Protein AF-A0A1I5LNM1-F1 (afdb_monomer)

Solvent-accessible surface area (backbone atoms only — not comparable to full-atom values): 4769 Å² total; per-residue (Å²): 137,80,45,60,36,92,88,77,64,48,84,36,64,92,82,49,60,46,39,91,88,79,64,51,76,41,89,68,66,76,60,55,55,60,51,51,52,50,53,51,54,52,50,54,49,50,53,62,59,69,68,59,72,87,82,82,88,90,80,81,88,81,86,86,90,87,79,90,133

pLDDT: mean 73.84, std 15.73, range [43.66, 95.5]

Foldseek 3Di:
DFDADPVPRHTDDPPDQADPVPRHGDDDCVVVVVVVVVVVVVVVVVVVVVPPDDPDDPDDDDDDDPDDD

Secondary structure (DSSP, 8-state):
--EE-TTT--EE-TT-SB-TTT--B---GGGHHHHHHHHHHHHHHHHHHHT------------------

Mean predicted aligned error: 16.26 Å

Radius of gyration: 30.91 Å; Cα contacts (8 Å, |Δi|>4): 36; chains: 1; bounding box: 75×25×72 Å

Structure (mmCIF, N/CA/C/O backbone):
data_AF-A0A1I5LNM1-F1
#
_entry.id   AF-A0A1I5LNM1-F1
#
loop_
_atom_site.group_PDB
_atom_site.id
_atom_site.type_symbol
_atom_site.label_atom_id
_atom_site.label_alt_id
_atom_site.label_comp_id
_atom_site.label_asym_id
_atom_site.label_entity_id
_atom_site.label_seq_id
_atom_site.pdbx_PDB_ins_code
_atom_site.Cartn_x
_atom_site.Cartn_y
_atom_site.Cartn_z
_atom_site.occupancy
_atom_site.B_iso_or_equiv
_atom_site.auth_seq_id
_atom_site.auth_comp_id
_atom_site.auth_asym_id
_atom_site.auth_atom_id
_atom_site.pdbx_PDB_model_num
ATOM 1 N N . MET A 1 1 ? 3.478 -1.133 22.862 1.00 50.41 1 MET A N 1
ATOM 2 C CA . MET A 1 1 ? 3.283 0.122 22.105 1.00 50.41 1 MET A CA 1
ATOM 3 C C . MET A 1 1 ? 2.380 -0.216 20.930 1.00 50.41 1 MET A C 1
ATOM 5 O O . MET A 1 1 ? 2.797 -0.986 20.075 1.00 50.41 1 MET A O 1
ATOM 9 N N . GLY A 1 2 ? 1.112 0.196 20.986 1.00 63.28 2 GLY A N 1
ATOM 10 C CA . GLY A 1 2 ? 0.141 -0.063 19.917 1.00 63.28 2 GLY A CA 1
ATOM 11 C C . GLY A 1 2 ? 0.352 0.896 18.749 1.00 63.28 2 GLY A C 1
ATOM 12 O O . GLY A 1 2 ? 0.918 1.970 18.934 1.00 63.28 2 GLY A O 1
ATOM 13 N N . LEU A 1 3 ? -0.071 0.499 17.550 1.00 75.81 3 LEU A N 1
ATOM 14 C CA . LEU A 1 3 ? -0.140 1.417 16.417 1.00 75.81 3 LEU A CA 1
ATOM 15 C C . LEU A 1 3 ? -1.404 2.271 16.582 1.00 75.81 3 LEU A C 1
ATOM 17 O O . LEU A 1 3 ? -2.419 1.750 17.024 1.00 75.81 3 LEU A O 1
ATOM 21 N N . GLU A 1 4 ? -1.379 3.545 16.215 1.00 85.56 4 GLU A N 1
ATOM 22 C CA . GLU A 1 4 ? -2.564 4.414 16.254 1.00 85.56 4 GLU A CA 1
ATOM 23 C C . GLU A 1 4 ? -2.995 4.775 14.833 1.00 85.56 4 GLU A C 1
ATOM 25 O O . GLU A 1 4 ? -2.173 4.885 13.914 1.00 85.56 4 GLU A O 1
ATOM 30 N N . CYS A 1 5 ? -4.299 4.941 14.622 1.00 84.75 5 CYS A N 1
ATOM 31 C CA . CYS A 1 5 ? -4.820 5.363 13.333 1.00 84.75 5 CYS A CA 1
ATOM 32 C C . CYS A 1 5 ? -4.405 6.807 13.058 1.00 84.75 5 CYS A C 1
ATOM 34 O O . CYS A 1 5 ? -4.800 7.708 13.793 1.00 84.75 5 CYS A O 1
ATOM 36 N N . LYS A 1 6 ? -3.726 7.070 11.939 1.00 81.12 6 LYS A N 1
ATOM 37 C CA . LYS A 1 6 ? -3.414 8.450 11.530 1.00 81.12 6 LYS A CA 1
ATOM 38 C C . LYS A 1 6 ? -4.641 9.293 11.159 1.00 81.12 6 LYS A C 1
ATOM 40 O O . LYS A 1 6 ? -4.525 10.510 11.120 1.00 81.12 6 LYS A O 1
ATOM 45 N N . ALA A 1 7 ? -5.780 8.663 10.866 1.00 82.88 7 ALA A N 1
ATOM 46 C CA . ALA A 1 7 ? -7.000 9.361 10.464 1.00 82.88 7 ALA A CA 1
ATOM 47 C C . ALA A 1 7 ? -7.912 9.715 11.650 1.00 82.88 7 ALA A C 1
ATOM 49 O O . ALA A 1 7 ? -8.504 10.786 11.658 1.00 82.88 7 ALA A O 1
ATOM 50 N N . CYS A 1 8 ? -8.039 8.826 12.642 1.00 86.88 8 CYS A N 1
ATOM 51 C CA . CYS A 1 8 ? -8.981 9.005 13.756 1.00 86.88 8 CYS A CA 1
ATOM 52 C C . CYS A 1 8 ? -8.364 8.867 15.156 1.00 86.88 8 CYS A C 1
ATOM 54 O O . CYS A 1 8 ? -9.076 9.023 16.140 1.00 86.88 8 CYS A O 1
ATOM 56 N N . GLY A 1 9 ? -7.076 8.534 15.271 1.00 86.25 9 GLY A N 1
ATOM 57 C CA . GLY A 1 9 ? -6.396 8.346 16.558 1.00 86.25 9 GLY A CA 1
ATOM 58 C C . GLY A 1 9 ? -6.772 7.068 17.317 1.00 86.25 9 GLY A C 1
ATOM 59 O O . GLY A 1 9 ? -6.214 6.809 18.375 1.00 86.25 9 GLY A O 1
ATOM 60 N N . ALA A 1 10 ? -7.684 6.238 16.798 1.00 87.31 10 ALA A N 1
ATOM 61 C CA . ALA A 1 10 ? -8.059 4.989 17.458 1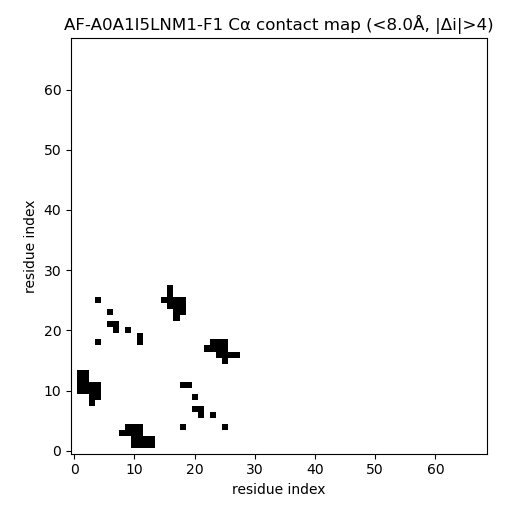.00 87.31 10 ALA A CA 1
ATOM 62 C C . ALA A 1 10 ? -6.890 3.983 17.480 1.00 87.31 10 ALA A C 1
ATOM 64 O O . ALA A 1 10 ? -6.107 3.938 16.525 1.00 87.31 10 ALA A O 1
ATOM 65 N N . PRO A 1 11 ? -6.786 3.130 18.515 1.00 85.38 11 PRO A N 1
ATOM 66 C CA . PRO A 1 11 ? -5.778 2.080 18.562 1.00 85.38 11 PRO A CA 1
ATOM 67 C C . PRO A 1 11 ? -5.999 1.063 17.434 1.00 85.38 11 PRO A C 1
ATOM 69 O O . PRO A 1 11 ? -7.107 0.570 17.210 1.00 85.38 11 PRO A O 1
ATOM 72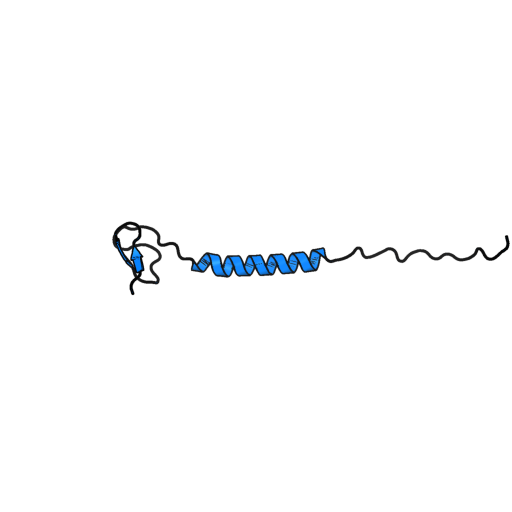 N N . LEU A 1 12 ? -4.925 0.747 16.716 1.00 83.56 12 LEU A N 1
ATOM 73 C CA . LEU A 1 12 ? -4.887 -0.174 15.588 1.00 83.56 12 LEU A CA 1
ATOM 74 C C . LEU A 1 12 ? -4.143 -1.465 15.941 1.00 83.56 12 LEU A C 1
ATOM 76 O O . LEU A 1 12 ? -3.042 -1.425 16.502 1.00 83.56 12 LEU A O 1
ATOM 80 N N . PRO A 1 13 ? -4.676 -2.622 15.513 1.00 76.88 13 PRO A N 1
ATOM 81 C CA . PRO A 1 13 ? -3.914 -3.859 15.486 1.00 76.88 13 PRO A CA 1
ATOM 82 C C . PRO A 1 13 ? -2.721 -3.728 14.535 1.00 76.88 13 PRO A C 1
ATOM 84 O O . PRO A 1 13 ? -2.865 -3.232 13.417 1.00 76.88 13 PRO A O 1
ATOM 87 N N . SER A 1 14 ? -1.569 -4.277 14.920 1.00 72.31 14 SER A N 1
ATOM 88 C CA . SER A 1 14 ? -0.327 -4.241 14.128 1.00 72.31 14 SER A CA 1
ATOM 89 C C . SER A 1 14 ? -0.461 -4.847 12.722 1.00 72.31 14 SER A C 1
ATOM 91 O O . SER A 1 14 ? 0.362 -4.581 11.854 1.00 72.31 14 SER A O 1
ATOM 93 N N . GLN A 1 15 ? -1.491 -5.670 12.499 1.00 69.75 15 GLN A N 1
ATOM 94 C CA . GLN A 1 15 ? -1.759 -6.390 11.251 1.00 69.75 15 GLN A CA 1
ATOM 95 C C . GLN A 1 15 ? -3.025 -5.904 10.518 1.00 69.75 15 GLN A C 1
ATOM 97 O O . GLN A 1 15 ? -3.408 -6.502 9.507 1.00 69.75 15 GLN A O 1
ATOM 102 N N . ALA A 1 16 ? -3.702 -4.852 10.993 1.00 71.56 16 ALA A N 1
ATOM 103 C CA . ALA A 1 16 ? -4.929 -4.364 10.362 1.00 71.56 16 ALA A CA 1
ATOM 104 C C . ALA A 1 16 ? -4.645 -3.767 8.972 1.00 71.56 16 ALA A C 1
ATOM 106 O O . ALA A 1 16 ? -3.694 -3.011 8.797 1.00 71.56 16 ALA A O 1
ATOM 107 N N . THR A 1 17 ? -5.439 -4.148 7.963 1.00 74.69 17 THR A N 1
ATOM 108 C CA . THR A 1 17 ? -5.381 -3.562 6.602 1.00 74.69 17 THR A CA 1
ATOM 109 C C . THR A 1 17 ? -6.210 -2.285 6.507 1.00 74.69 17 THR A C 1
ATOM 111 O O . THR A 1 17 ? -5.913 -1.413 5.703 1.00 74.69 17 THR A O 1
ATOM 114 N N . SER A 1 18 ? -7.233 -2.168 7.346 1.00 82.62 18 SER A N 1
ATOM 115 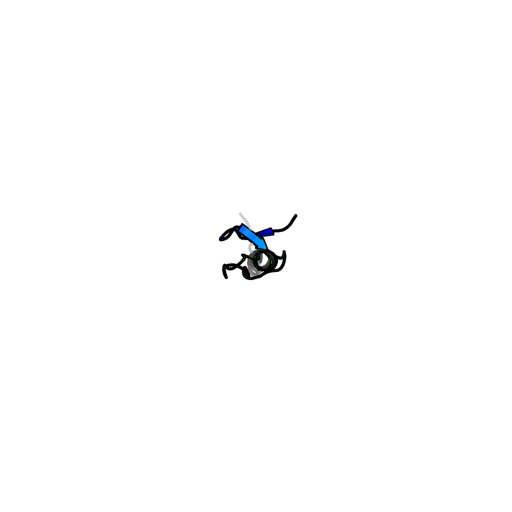C CA . SER A 1 18 ? -8.131 -1.025 7.442 1.00 82.62 18 SER A CA 1
ATOM 116 C C . SER A 1 18 ? -8.434 -0.747 8.912 1.00 82.62 18 SER A C 1
ATOM 118 O O . SER A 1 18 ? -8.417 -1.652 9.752 1.00 82.62 18 SER A O 1
ATOM 120 N N . CYS A 1 19 ? -8.667 0.517 9.248 1.00 86.19 19 CYS A N 1
ATOM 121 C CA . CYS A 1 19 ? -9.039 0.914 10.593 1.00 86.19 19 CYS A CA 1
ATOM 122 C C . CYS A 1 19 ? -10.490 0.489 10.878 1.00 86.19 19 CYS A C 1
ATOM 124 O O . CYS A 1 19 ? -11.388 0.939 10.169 1.00 86.19 19 CYS A O 1
ATOM 126 N 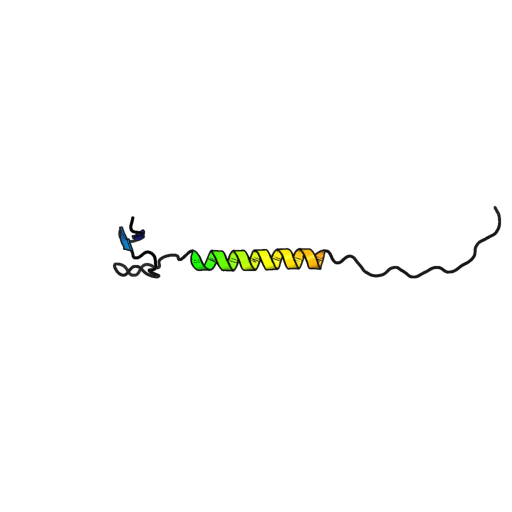N . PRO A 1 20 ? -10.763 -0.300 11.933 1.00 82.00 20 PRO A N 1
ATOM 127 C CA . PRO A 1 20 ? -12.128 -0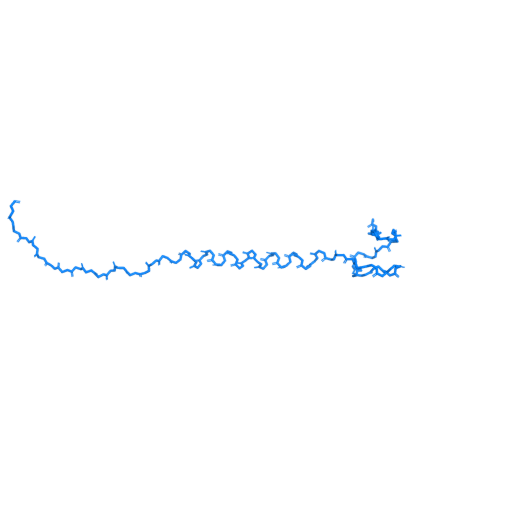.712 12.269 1.00 82.00 20 PRO A CA 1
ATOM 128 C C . PRO A 1 20 ? -12.989 0.432 12.827 1.00 82.00 20 PRO A C 1
ATOM 130 O O . PRO A 1 20 ? -14.206 0.316 12.849 1.00 82.00 20 PRO A O 1
ATOM 133 N N . ALA A 1 21 ? -12.375 1.532 13.278 1.00 85.31 21 ALA A N 1
ATOM 134 C CA . ALA A 1 21 ? -13.093 2.664 13.862 1.00 85.31 21 ALA A CA 1
ATOM 135 C C . ALA A 1 21 ? -13.565 3.688 12.817 1.00 85.31 21 ALA A C 1
ATOM 137 O O . ALA A 1 21 ? -14.616 4.292 12.991 1.00 85.31 21 ALA A O 1
ATOM 138 N N . CYS A 1 22 ? -12.795 3.909 11.746 1.00 87.31 22 CYS A N 1
ATOM 139 C CA . CYS A 1 22 ? -13.111 4.927 10.734 1.00 87.31 22 CYS A CA 1
ATOM 140 C C . CYS A 1 22 ? -13.101 4.414 9.288 1.00 87.31 22 CYS A C 1
ATOM 142 O O . CYS A 1 22 ? -13.438 5.163 8.380 1.00 87.31 22 CYS A O 1
ATOM 144 N N . GLY A 1 23 ? -12.684 3.168 9.049 1.00 82.12 23 GLY A N 1
ATOM 145 C CA . GLY A 1 23 ? -12.604 2.578 7.712 1.00 82.12 23 GLY A CA 1
ATOM 146 C C . GLY A 1 23 ? -11.372 2.973 6.890 1.00 82.12 23 GLY A C 1
ATOM 147 O O . GLY A 1 23 ? -11.203 2.453 5.793 1.00 82.12 23 GLY A O 1
ATOM 148 N N . ALA A 1 24 ? -10.488 3.843 7.395 1.00 83.50 24 ALA A N 1
ATOM 149 C CA . ALA A 1 24 ? -9.304 4.284 6.652 1.00 83.50 24 ALA A CA 1
ATOM 150 C C . ALA A 1 24 ? -8.329 3.128 6.358 1.00 83.50 24 ALA A C 1
ATOM 152 O O . ALA A 1 24 ? -8.021 2.329 7.247 1.00 83.50 24 ALA A O 1
ATOM 153 N N . GLU A 1 25 ? -7.804 3.059 5.134 1.00 78.75 25 GLU A N 1
ATOM 154 C CA . GLU A 1 25 ? -6.806 2.058 4.748 1.00 78.75 25 GLU A CA 1
ATOM 155 C C . GLU A 1 25 ? -5.471 2.285 5.468 1.00 78.75 25 GLU A C 1
ATOM 157 O O . GLU A 1 25 ? -4.957 3.402 5.569 1.00 78.75 25 GLU A O 1
ATOM 162 N N . VAL A 1 26 ? -4.894 1.200 5.978 1.00 79.38 26 VAL A N 1
ATOM 163 C CA . VAL A 1 26 ? -3.625 1.206 6.702 1.00 79.38 26 VAL A CA 1
ATOM 164 C C . VAL A 1 26 ? -2.530 0.767 5.733 1.00 79.38 26 VAL A C 1
ATOM 166 O O . VAL A 1 26 ? -2.531 -0.389 5.296 1.00 79.38 26 VAL A O 1
ATOM 169 N N . PRO A 1 27 ? -1.569 1.642 5.386 1.00 66.00 27 PRO A N 1
ATOM 170 C CA . PRO A 1 27 ? -0.546 1.308 4.406 1.00 66.00 27 PRO A CA 1
ATOM 171 C C . PRO A 1 27 ? 0.389 0.217 4.949 1.00 66.00 27 PRO A C 1
ATOM 1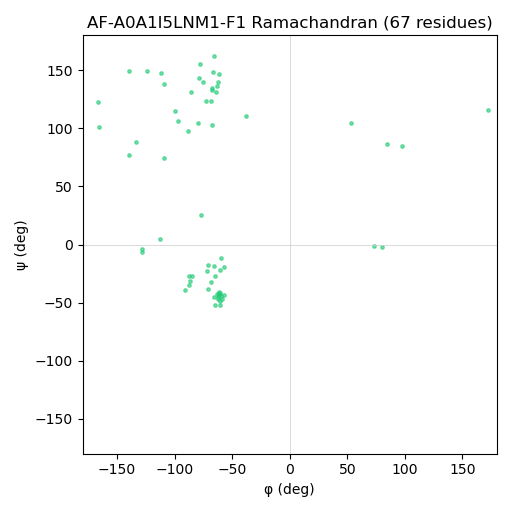73 O O . PRO A 1 27 ? 1.287 0.469 5.760 1.00 66.00 27 PRO A O 1
ATOM 176 N N . LYS A 1 28 ? 0.198 -1.020 4.479 1.00 63.31 28 LYS A N 1
ATOM 177 C CA . LYS A 1 28 ? 1.077 -2.158 4.772 1.00 63.31 28 LYS A CA 1
ATOM 178 C C . LYS A 1 28 ? 2.323 -2.093 3.892 1.00 63.31 28 LYS A C 1
ATOM 180 O O . LYS A 1 28 ? 2.305 -2.463 2.721 1.00 63.31 28 LYS A O 1
ATOM 185 N N . LYS A 1 29 ? 3.447 -1.698 4.492 1.00 59.72 29 LYS A N 1
ATOM 186 C CA . LYS A 1 29 ? 4.785 -1.676 3.860 1.00 59.72 29 LYS A CA 1
ATOM 187 C C . LYS A 1 29 ? 5.255 -3.062 3.378 1.00 59.72 29 LYS A C 1
ATOM 189 O O . LYS A 1 29 ? 6.208 -3.158 2.612 1.00 59.72 29 LYS A O 1
ATOM 194 N N . THR A 1 30 ? 4.562 -4.131 3.775 1.00 65.69 30 THR A N 1
ATOM 195 C CA . THR A 1 30 ? 4.885 -5.529 3.467 1.00 65.69 30 THR A CA 1
ATOM 196 C C . THR A 1 30 ? 4.897 -5.855 1.976 1.00 65.69 30 THR A C 1
ATOM 198 O O . THR A 1 30 ? 5.540 -6.823 1.600 1.00 65.69 30 THR A O 1
ATOM 201 N N . ARG A 1 31 ? 4.222 -5.087 1.108 1.00 66.38 31 ARG A N 1
ATOM 202 C CA . ARG A 1 31 ? 4.274 -5.317 -0.351 1.00 66.38 31 ARG A CA 1
ATOM 203 C C . ARG A 1 31 ? 5.427 -4.597 -1.044 1.00 66.38 31 ARG A C 1
ATOM 205 O O . ARG A 1 31 ? 5.907 -5.102 -2.049 1.00 66.38 31 ARG A O 1
ATOM 212 N N . LEU A 1 32 ? 5.909 -3.482 -0.493 1.00 77.31 32 LEU A N 1
ATOM 213 C CA . LEU A 1 32 ? 7.038 -2.751 -1.073 1.00 77.31 32 LEU A CA 1
ATOM 214 C C . LEU A 1 32 ? 8.355 -3.511 -0.908 1.00 77.31 32 LEU A C 1
ATOM 216 O O . LEU A 1 32 ? 9.160 -3.524 -1.827 1.00 77.31 32 LEU A O 1
ATOM 220 N N . LEU A 1 33 ? 8.564 -4.168 0.234 1.00 81.75 33 LEU A N 1
ATOM 221 C CA . LEU A 1 33 ? 9.819 -4.864 0.526 1.00 81.75 33 LEU A CA 1
ATOM 222 C C . LEU 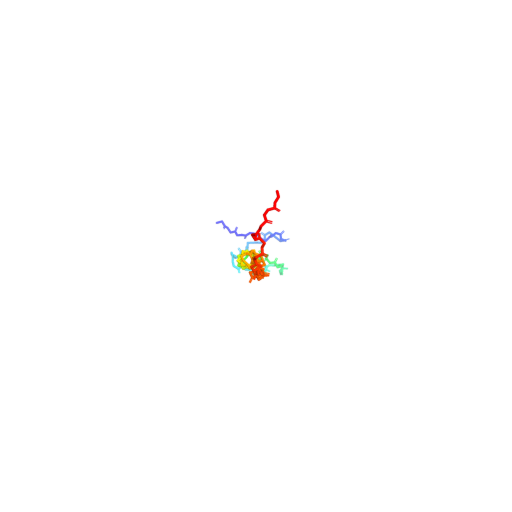A 1 33 ? 10.112 -6.065 -0.408 1.00 81.75 33 LEU A C 1
ATOM 224 O O . LEU A 1 33 ? 11.188 -6.083 -1.003 1.00 81.75 33 LEU A O 1
ATOM 228 N N . PRO A 1 34 ? 9.198 -7.040 -0.611 1.00 85.81 34 PRO A N 1
ATOM 229 C CA . PRO A 1 34 ? 9.427 -8.141 -1.547 1.00 85.81 34 PRO A CA 1
ATOM 230 C C . PRO A 1 34 ? 9.443 -7.669 -3.006 1.00 85.81 34 PRO A C 1
ATOM 232 O O . PRO A 1 34 ? 10.193 -8.216 -3.807 1.00 85.81 34 PRO A O 1
ATOM 235 N N . LEU A 1 35 ? 8.664 -6.635 -3.353 1.00 86.50 35 LEU A N 1
ATOM 236 C CA . LEU A 1 35 ? 8.678 -6.042 -4.692 1.00 86.50 35 LEU A CA 1
ATOM 237 C C . LEU A 1 35 ? 10.029 -5.373 -4.991 1.00 86.50 35 LEU A C 1
ATOM 239 O O . LEU A 1 35 ? 10.592 -5.584 -6.060 1.00 86.50 35 LEU A O 1
ATOM 243 N N . ALA A 1 36 ? 10.570 -4.609 -4.038 1.00 90.50 36 ALA A N 1
ATOM 244 C CA . ALA A 1 36 ? 11.879 -3.977 -4.161 1.00 90.50 36 ALA A CA 1
ATOM 245 C C . ALA A 1 36 ? 13.000 -5.020 -4.270 1.00 90.50 36 ALA A C 1
ATOM 247 O O . ALA A 1 36 ? 13.872 -4.878 -5.122 1.00 90.50 36 ALA A O 1
ATOM 248 N N . ALA A 1 37 ? 12.949 -6.092 -3.470 1.00 92.44 37 ALA A N 1
ATOM 249 C CA . ALA A 1 37 ? 13.906 -7.193 -3.563 1.00 92.44 37 ALA A CA 1
ATOM 250 C C . ALA A 1 37 ? 13.853 -7.888 -4.935 1.00 92.44 37 ALA A C 1
ATOM 252 O O . ALA A 1 37 ? 14.896 -8.131 -5.537 1.00 92.44 37 ALA A O 1
ATOM 253 N N . PHE A 1 38 ? 12.652 -8.151 -5.463 1.00 93.81 38 PHE A N 1
ATOM 254 C CA . PHE A 1 38 ? 12.484 -8.728 -6.798 1.00 93.81 38 PHE A CA 1
ATOM 255 C C . PHE A 1 38 ? 13.043 -7.810 -7.893 1.00 93.81 38 PHE A C 1
ATOM 257 O O . PHE A 1 38 ? 13.812 -8.265 -8.735 1.00 93.81 38 PHE A O 1
ATOM 264 N N . MET A 1 39 ? 12.721 -6.513 -7.848 1.00 93.38 39 MET A N 1
ATOM 265 C CA . MET A 1 39 ? 13.250 -5.533 -8.803 1.00 93.38 39 MET A CA 1
ATOM 266 C C . MET A 1 39 ? 14.778 -5.446 -8.752 1.00 93.38 39 MET A C 1
ATOM 268 O O . MET A 1 39 ? 15.413 -5.417 -9.802 1.00 93.38 39 MET A O 1
ATOM 272 N N . LEU A 1 40 ? 15.379 -5.469 -7.558 1.00 94.19 40 LEU A N 1
ATOM 273 C CA . LEU A 1 40 ? 16.835 -5.472 -7.396 1.00 94.19 40 LEU A CA 1
ATOM 274 C C . LEU A 1 40 ? 17.456 -6.710 -8.068 1.00 94.19 40 LEU A C 1
ATOM 276 O O . LEU A 1 40 ? 18.380 -6.575 -8.866 1.00 94.19 40 LEU A O 1
ATOM 280 N N . ILE A 1 41 ? 16.910 -7.904 -7.809 1.00 95.50 41 ILE A N 1
ATOM 281 C CA . ILE A 1 41 ? 17.389 -9.153 -8.423 1.00 95.50 41 ILE A CA 1
ATOM 282 C C . ILE A 1 41 ? 17.304 -9.071 -9.952 1.00 95.50 41 ILE A C 1
ATOM 284 O O . ILE A 1 41 ? 18.276 -9.388 -10.632 1.00 95.50 41 ILE A O 1
ATOM 288 N N . VAL A 1 42 ? 16.177 -8.605 -10.498 1.00 95.06 42 VAL A N 1
ATOM 289 C CA . VAL A 1 42 ? 15.993 -8.460 -11.951 1.00 95.06 42 VAL A CA 1
ATOM 290 C C . VAL A 1 42 ? 17.004 -7.479 -12.551 1.00 95.06 42 VAL A C 1
ATOM 292 O O . VAL A 1 42 ? 17.584 -7.778 -13.592 1.00 95.06 42 VAL A O 1
ATOM 295 N N . ILE A 1 43 ? 17.270 -6.345 -11.895 1.00 94.12 43 ILE A N 1
ATOM 296 C CA . ILE A 1 43 ? 18.262 -5.365 -12.364 1.00 94.12 43 ILE A CA 1
ATOM 297 C C . ILE A 1 43 ? 19.668 -5.979 -12.401 1.00 94.12 43 ILE A C 1
ATOM 299 O O . ILE A 1 43 ? 20.365 -5.816 -13.401 1.00 94.12 43 ILE A O 1
ATOM 303 N N . LEU A 1 44 ? 20.078 -6.712 -11.357 1.00 93.19 44 LEU A N 1
ATOM 304 C CA . LEU A 1 44 ? 21.387 -7.381 -11.328 1.00 93.19 44 LEU A CA 1
ATOM 305 C C . LEU A 1 44 ? 21.527 -8.416 -12.442 1.00 93.19 44 LEU A C 1
ATOM 307 O O . LEU A 1 44 ? 22.570 -8.496 -13.086 1.00 93.19 44 LEU A O 1
ATOM 311 N N . VAL A 1 45 ? 20.463 -9.181 -12.692 1.00 93.12 45 VAL A N 1
ATOM 312 C CA . VAL A 1 45 ? 20.420 -10.134 -13.799 1.00 93.12 45 VAL A CA 1
ATOM 313 C C . VAL A 1 45 ? 20.588 -9.394 -15.127 1.00 93.12 45 VAL A C 1
ATOM 315 O O . VAL A 1 45 ? 21.489 -9.733 -15.885 1.00 93.12 45 VAL A O 1
ATOM 318 N N . ILE A 1 46 ? 19.800 -8.350 -15.400 1.00 91.06 46 ILE A N 1
ATOM 319 C CA . ILE A 1 46 ? 19.903 -7.582 -16.653 1.00 91.06 46 ILE A CA 1
ATOM 320 C C . ILE A 1 46 ? 21.314 -7.018 -16.853 1.00 91.06 46 ILE A C 1
ATOM 322 O O . ILE A 1 46 ? 21.836 -7.128 -17.957 1.00 91.06 46 ILE A O 1
ATOM 326 N N . GLN A 1 47 ? 21.948 -6.464 -15.815 1.00 89.69 47 GLN A N 1
ATOM 327 C CA . GLN A 1 47 ? 23.333 -5.986 -15.912 1.00 89.69 47 GLN A CA 1
ATOM 328 C C . GLN A 1 47 ? 24.295 -7.116 -16.297 1.00 89.69 47 GLN A C 1
ATOM 330 O O . GLN A 1 47 ? 25.094 -6.936 -17.208 1.00 89.69 47 GLN A O 1
ATOM 335 N N . ALA A 1 48 ? 24.160 -8.299 -15.694 1.00 88.75 48 ALA A N 1
ATOM 336 C CA . ALA A 1 48 ? 24.981 -9.459 -16.042 1.00 88.75 48 ALA A CA 1
ATOM 337 C C . ALA A 1 48 ? 24.752 -9.971 -17.481 1.00 88.75 48 ALA A C 1
ATOM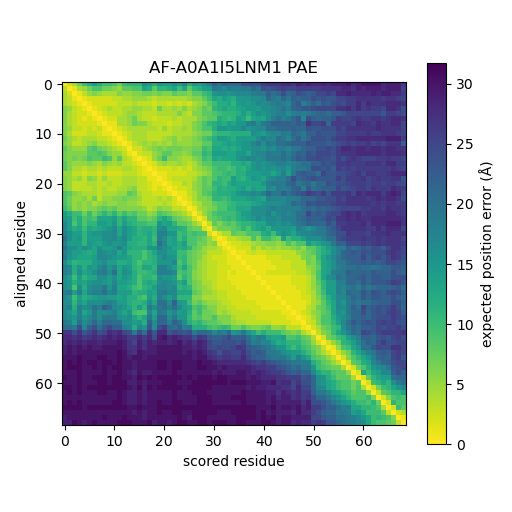 339 O O . ALA A 1 48 ? 25.653 -10.562 -18.066 1.00 88.75 48 ALA A O 1
ATOM 340 N N . TYR A 1 49 ? 23.562 -9.760 -18.059 1.00 83.31 49 TYR A N 1
ATOM 341 C CA . TYR A 1 49 ? 23.257 -10.129 -19.451 1.00 83.31 49 TYR A CA 1
ATOM 342 C C . TYR A 1 49 ? 23.630 -9.042 -20.472 1.00 83.31 49 TYR A C 1
ATOM 344 O O . TYR A 1 49 ? 23.968 -9.377 -21.604 1.00 83.31 49 TYR A O 1
ATOM 352 N N . MET A 1 50 ? 23.553 -7.761 -20.096 1.00 72.31 50 MET A N 1
ATOM 353 C CA . MET A 1 50 ? 24.000 -6.624 -20.917 1.00 72.31 50 MET A CA 1
ATOM 354 C C . MET A 1 50 ? 25.529 -6.555 -21.007 1.00 72.31 50 MET A C 1
ATOM 356 O O . MET A 1 50 ? 26.052 -6.041 -21.987 1.00 72.31 50 MET A O 1
ATOM 360 N N . ASP A 1 51 ? 26.238 -7.152 -20.046 1.00 66.56 51 ASP A N 1
ATOM 361 C CA . ASP A 1 51 ? 27.684 -7.397 -20.092 1.00 66.56 51 ASP A CA 1
ATOM 362 C C . ASP A 1 51 ? 28.050 -8.600 -20.991 1.00 66.56 51 ASP A C 1
ATOM 364 O O . ASP A 1 51 ? 29.061 -9.261 -20.780 1.00 66.56 51 ASP A O 1
ATOM 368 N N . LYS A 1 52 ? 27.214 -8.943 -21.985 1.00 54.50 52 LYS A N 1
ATOM 369 C CA . LYS A 1 52 ? 27.568 -9.927 -23.012 1.00 54.50 52 LYS A CA 1
ATOM 370 C C . LYS A 1 52 ? 28.282 -9.198 -24.162 1.00 54.50 52 LYS A C 1
ATOM 372 O O . LYS A 1 52 ? 27.591 -8.620 -25.001 1.00 54.50 52 LYS A O 1
ATOM 377 N N . PRO A 1 53 ? 29.632 -9.203 -24.191 1.00 58.97 53 PRO A N 1
ATOM 378 C CA . PRO A 1 53 ? 30.426 -8.565 -25.236 1.00 58.97 53 PRO A CA 1
ATOM 379 C C . PRO A 1 53 ? 30.117 -9.215 -26.57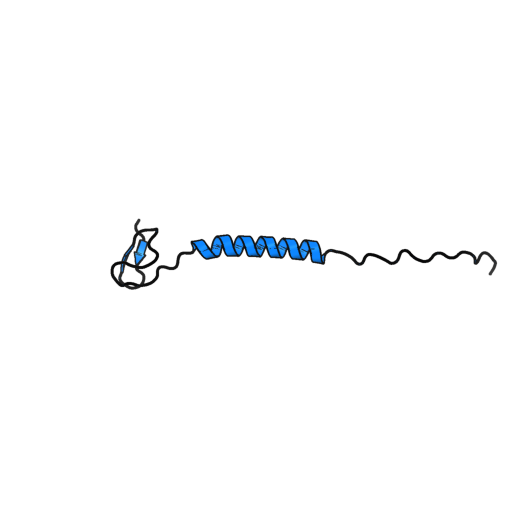8 1.00 58.97 53 PRO A C 1
ATOM 381 O O . PRO A 1 53 ? 29.856 -10.423 -26.619 1.00 58.97 53 PRO A O 1
ATOM 384 N N . GLU A 1 54 ? 30.167 -8.428 -27.652 1.00 55.59 54 GLU A N 1
ATOM 385 C CA . GLU A 1 54 ? 30.156 -8.917 -29.029 1.00 55.59 54 GLU A CA 1
ATOM 386 C C . GLU A 1 54 ? 30.977 -10.214 -29.170 1.00 55.59 54 GLU A C 1
ATOM 388 O O . GLU A 1 54 ? 32.206 -10.186 -29.049 1.00 55.59 54 GLU A O 1
ATOM 393 N N . PRO A 1 55 ? 30.349 -11.374 -29.423 1.00 63.41 55 PRO A N 1
ATOM 394 C CA . PRO A 1 55 ? 31.076 -12.462 -30.030 1.00 63.41 55 PRO A CA 1
ATOM 395 C C . PRO A 1 55 ? 31.244 -12.125 -31.519 1.00 63.41 55 PRO A C 1
ATOM 397 O O . PRO A 1 55 ? 30.300 -11.687 -32.170 1.00 63.41 55 PRO A O 1
ATOM 400 N N . GLU A 1 56 ? 32.435 -12.424 -32.041 1.00 53.22 56 GLU A N 1
ATOM 401 C CA . GLU A 1 56 ? 32.759 -12.586 -33.470 1.00 53.22 56 GLU A CA 1
ATOM 402 C C . GLU A 1 56 ? 33.388 -11.381 -34.193 1.00 53.22 56 GLU A C 1
ATOM 404 O O . GLU A 1 56 ? 32.776 -10.666 -34.978 1.00 53.22 56 GLU A O 1
ATOM 409 N N . THR A 1 57 ? 34.714 -11.277 -34.075 1.00 43.66 57 THR A N 1
ATOM 410 C CA . THR A 1 57 ? 35.557 -11.229 -35.283 1.00 43.66 57 THR A CA 1
ATOM 411 C C . THR A 1 57 ? 36.817 -12.062 -35.047 1.00 43.66 57 THR A C 1
ATOM 413 O O . THR A 1 57 ? 37.898 -11.553 -34.769 1.00 43.66 57 THR A O 1
ATOM 416 N N . VAL A 1 58 ? 36.659 -13.382 -35.134 1.00 67.75 58 VAL A N 1
ATOM 417 C CA . VAL A 1 58 ? 37.747 -14.307 -35.477 1.00 67.75 58 VAL A CA 1
ATOM 418 C C . VAL A 1 58 ? 37.473 -14.836 -36.880 1.00 67.75 58 VAL A C 1
ATOM 420 O O . VAL A 1 58 ? 37.035 -15.961 -37.039 1.00 67.75 58 VAL A O 1
ATOM 423 N N . GLU A 1 59 ? 37.694 -13.994 -37.890 1.00 58.78 59 GLU A N 1
ATOM 424 C CA . GLU A 1 59 ? 37.970 -14.391 -39.280 1.00 58.78 59 GLU A CA 1
ATOM 425 C C . GLU A 1 59 ? 38.518 -13.133 -39.981 1.00 58.78 59 GLU A C 1
ATOM 427 O O . GLU A 1 59 ? 37.801 -12.179 -40.252 1.00 58.78 59 GLU A O 1
ATOM 432 N N . SER A 1 60 ? 39.821 -12.972 -40.184 1.00 47.09 60 SER A N 1
ATOM 433 C CA . SER A 1 60 ? 40.519 -13.660 -41.263 1.00 47.09 60 SER A CA 1
ATOM 434 C C . SER A 1 60 ? 42.032 -13.563 -41.053 1.00 47.09 60 SER A C 1
ATOM 436 O O . SER A 1 60 ? 42.592 -12.469 -41.045 1.00 47.09 60 SER A O 1
ATOM 438 N N . ALA A 1 61 ? 42.709 -14.705 -40.975 1.00 57.97 61 ALA A N 1
ATOM 439 C CA . ALA A 1 61 ? 44.002 -14.813 -41.634 1.00 57.97 61 ALA A CA 1
ATOM 440 C C . ALA A 1 61 ? 43.725 -15.210 -43.090 1.00 57.97 61 ALA A C 1
ATOM 442 O O . ALA A 1 61 ? 43.011 -16.185 -43.329 1.00 57.97 61 ALA A O 1
ATOM 443 N N . PRO A 1 62 ? 44.331 -14.517 -44.058 1.00 48.25 62 PRO A N 1
ATOM 444 C CA . PRO A 1 62 ? 45.012 -15.239 -45.111 1.00 48.25 62 PRO A CA 1
ATOM 445 C C . PRO A 1 62 ? 46.471 -14.797 -45.204 1.00 48.25 62 PRO A C 1
ATOM 447 O O . PRO A 1 62 ? 46.866 -13.689 -44.852 1.00 48.25 62 PRO A O 1
ATOM 450 N N . ALA A 1 63 ? 47.274 -15.758 -45.623 1.00 50.31 63 ALA A N 1
ATOM 451 C CA . ALA A 1 63 ? 48.715 -15.723 -45.698 1.00 50.31 63 ALA A CA 1
ATOM 452 C C . ALA A 1 63 ? 49.270 -14.710 -46.716 1.00 50.31 63 ALA A C 1
ATOM 454 O O . ALA A 1 63 ? 48.623 -14.378 -47.703 1.00 50.31 63 ALA A O 1
ATOM 455 N N . ALA A 1 64 ? 50.558 -14.418 -46.508 1.00 51.00 64 ALA A N 1
ATOM 456 C CA . ALA A 1 64 ? 51.571 -14.116 -47.518 1.00 51.00 64 ALA A CA 1
ATOM 457 C C . ALA A 1 64 ? 51.679 -12.677 -48.049 1.00 51.00 64 ALA A C 1
ATOM 459 O O . ALA A 1 64 ? 51.280 -12.400 -49.168 1.00 51.00 64 ALA A O 1
ATOM 460 N N . GLU A 1 65 ? 52.453 -11.851 -47.339 1.00 44.31 65 GLU A N 1
ATOM 461 C CA . GLU A 1 65 ? 53.509 -11.048 -47.976 1.00 44.31 65 GLU A CA 1
ATOM 462 C C . GLU A 1 65 ? 54.803 -11.168 -47.154 1.00 44.31 65 GLU A C 1
ATOM 464 O O . GLU A 1 65 ? 55.076 -10.425 -46.217 1.00 44.31 65 GLU A O 1
ATOM 469 N N . THR A 1 66 ? 55.603 -12.184 -47.485 1.00 46.81 66 THR A N 1
ATOM 470 C CA . THR A 1 66 ? 57.055 -12.153 -47.283 1.00 46.81 66 THR A CA 1
ATOM 471 C C . THR A 1 66 ? 57.664 -11.736 -48.617 1.00 46.81 66 THR A C 1
ATOM 473 O O . THR A 1 66 ? 57.656 -12.560 -49.525 1.00 46.81 66 THR A O 1
ATOM 476 N N . ALA A 1 67 ? 58.160 -10.498 -48.743 1.00 47.16 67 ALA A N 1
ATOM 477 C CA . ALA A 1 67 ? 59.345 -10.126 -49.538 1.00 47.16 67 ALA A CA 1
ATOM 478 C C . ALA A 1 67 ? 59.532 -8.593 -49.626 1.00 47.16 67 ALA A C 1
ATOM 480 O O . ALA A 1 67 ? 58.750 -7.908 -50.265 1.00 47.16 67 ALA A O 1
ATOM 481 N N . ALA A 1 68 ? 60.644 -8.115 -49.054 1.00 49.03 68 ALA A N 1
ATOM 482 C CA . ALA A 1 68 ? 61.459 -6.976 -49.498 1.00 49.03 68 ALA A CA 1
ATOM 483 C C . ALA A 1 68 ? 60.798 -5.599 -49.749 1.00 49.03 68 ALA A C 1
ATOM 485 O O . ALA A 1 68 ? 60.295 -5.337 -50.843 1.00 49.03 68 ALA A O 1
ATOM 486 N N . GLN A 1 69 ? 61.017 -4.666 -48.810 1.00 51.94 69 GLN A N 1
ATOM 487 C CA . GLN A 1 69 ? 61.760 -3.407 -49.026 1.00 51.94 69 GLN A CA 1
ATOM 488 C C . GLN A 1 69 ? 61.991 -2.658 -47.712 1.00 51.94 69 GLN A C 1
ATOM 490 O O . GLN A 1 69 ? 61.039 -2.571 -46.909 1.00 51.94 69 GLN A O 1
#

Organism: NCBI:txid289003

Sequence (69 aa):
MGLECKACGAPLPSQATSCPACGAEVPKKTRLLPLAAFMLIVILVIQAYMDKPEPETVESAPAAETAAQ

Nearest PDB structures (foldseek):
  3gj8-assembly1_B  TM=7.678E-01  e=2.115E-01  Rattus norvegicus
  5af6-assembly1_H  TM=7.858E-01  e=2.624E-01  Homo sapiens
  3gj3-assembly1_B  TM=7.934E-01  e=3.760E-01  Rattus norvegicus
  7r7j-assembly1_A  TM=6.932E-01  e=3.760E-01  Escherichia coli K-12
  7r7j-assembly2_B  TM=7.344E-01  e=6.685E-01  Escherichia coli K-12